Protein AF-A0A1Q5DZ42-F1 (afdb_monomer_lite)

Sequence (163 aa):
MTVRQESGAVVWDGWRNPDLKDLDLPAYRFDAAQYLAELDRAGTGVEDWPARGVGRLVQAQLVRRPELLAAWECEFDAVWTWPSGPDRIDLTFFWRPAVPDRLDDSPYLQFQVELTVPAGDPVELAADLVDRLTSADPCAQGRVCGGSPAYAEQLGHPWPEDM

Structure (mmCIF, N/CA/C/O backbone):
data_AF-A0A1Q5DZ42-F1
#
_entry.id   AF-A0A1Q5DZ42-F1
#
loop_
_atom_site.group_PDB
_atom_site.id
_atom_site.type_symbol
_atom_site.label_atom_id
_atom_site.label_alt_id
_atom_site.label_comp_id
_atom_site.label_asym_id
_atom_site.label_entity_id
_atom_site.label_seq_id
_atom_site.pdbx_PDB_ins_code
_atom_site.Cartn_x
_atom_site.Cartn_y
_atom_site.Cartn_z
_atom_site.occupancy
_atom_site.B_iso_or_equiv
_atom_site.auth_seq_id
_atom_site.auth_comp_id
_atom_site.auth_asym_id
_atom_site.auth_atom_id
_atom_site.pdbx_PDB_model_num
ATOM 1 N N . MET A 1 1 ? 3.215 -1.571 19.185 1.00 88.69 1 MET A N 1
ATOM 2 C CA . MET A 1 1 ? 2.124 -0.990 19.987 1.00 88.69 1 MET A CA 1
ATOM 3 C C . MET A 1 1 ? 1.163 -2.103 20.335 1.00 88.69 1 MET A C 1
ATOM 5 O O . MET A 1 1 ? 0.871 -2.926 19.473 1.00 88.69 1 MET A O 1
ATOM 9 N N . THR A 1 2 ? 0.676 -2.101 21.565 1.00 91.69 2 THR A N 1
ATOM 10 C CA . THR A 1 2 ? -0.397 -2.967 22.040 1.00 91.69 2 THR A CA 1
ATOM 11 C C . THR A 1 2 ? -1.587 -2.095 22.422 1.00 91.69 2 THR A C 1
ATOM 13 O O . THR A 1 2 ? -1.412 -1.022 22.998 1.00 91.69 2 THR A O 1
ATOM 16 N N . VAL A 1 3 ? -2.796 -2.555 22.100 1.00 93.94 3 VAL A N 1
ATOM 17 C CA . VAL A 1 3 ? -4.053 -1.922 22.515 1.00 93.94 3 VAL A CA 1
ATOM 18 C C . VAL A 1 3 ? -4.778 -2.892 23.438 1.00 93.94 3 VAL A C 1
ATOM 20 O O . VAL A 1 3 ? -5.037 -4.032 23.052 1.00 93.94 3 VAL A O 1
ATOM 23 N N . ARG A 1 4 ? -5.083 -2.461 24.664 1.00 95.25 4 ARG A N 1
ATOM 24 C CA . ARG A 1 4 ? -5.787 -3.272 25.670 1.00 95.25 4 ARG A CA 1
ATOM 25 C C . ARG A 1 4 ? -6.876 -2.468 26.366 1.00 95.25 4 ARG A C 1
ATOM 27 O O . ARG A 1 4 ? -6.748 -1.258 26.524 1.00 95.25 4 ARG A O 1
ATOM 34 N N . GLN A 1 5 ? -7.942 -3.137 26.787 1.00 93.44 5 GLN A N 1
ATOM 35 C CA . GLN A 1 5 ? -9.022 -2.519 27.554 1.00 93.44 5 GLN A CA 1
ATOM 36 C C . GLN A 1 5 ? -8.864 -2.852 29.042 1.00 93.44 5 GLN A C 1
ATOM 38 O O . GLN A 1 5 ? -8.695 -4.013 29.408 1.00 93.44 5 GLN A O 1
ATOM 43 N N . GLU A 1 6 ? -8.927 -1.837 29.901 1.00 94.12 6 GLU A N 1
ATOM 44 C CA . GLU A 1 6 ? -8.701 -1.924 31.345 1.00 94.12 6 GLU A CA 1
ATOM 45 C C . GLU A 1 6 ? -9.633 -1.002 32.112 1.00 94.12 6 GLU A C 1
ATOM 47 O O . GLU A 1 6 ? -9.551 0.212 31.957 1.00 94.12 6 GLU A O 1
ATOM 52 N N . SER A 1 7 ? -10.451 -1.556 33.009 1.00 90.06 7 SER A N 1
ATOM 53 C CA . SER A 1 7 ? -11.192 -0.784 34.021 1.00 90.06 7 SER A CA 1
ATOM 54 C C . SER A 1 7 ? -11.917 0.456 33.471 1.00 90.06 7 SER A C 1
ATOM 56 O O . SER A 1 7 ? -11.845 1.531 34.058 1.00 90.06 7 SER A O 1
ATOM 58 N N . GLY A 1 8 ? -12.594 0.318 32.326 1.00 94.12 8 GLY A N 1
ATOM 59 C CA . GLY A 1 8 ? -13.311 1.423 31.676 1.00 94.12 8 GLY A CA 1
ATOM 60 C C . GLY A 1 8 ? -12.447 2.332 30.796 1.00 94.12 8 GLY A C 1
ATOM 61 O O . GLY A 1 8 ? -12.957 3.315 30.276 1.00 94.12 8 GLY A O 1
ATOM 62 N N . ALA A 1 9 ? -11.176 2.000 30.581 1.00 96.44 9 ALA A N 1
ATOM 63 C CA . ALA A 1 9 ? -10.272 2.708 29.685 1.00 96.44 9 ALA A CA 1
ATOM 64 C C . ALA A 1 9 ? -9.735 1.800 28.570 1.00 96.44 9 ALA A C 1
ATOM 66 O O . ALA A 1 9 ? -9.624 0.586 28.734 1.00 96.44 9 ALA A O 1
ATOM 67 N N . VAL A 1 10 ? -9.357 2.396 27.444 1.00 97.12 10 VAL A N 1
ATOM 68 C CA . VAL A 1 10 ? -8.517 1.775 26.415 1.00 97.12 10 VAL A CA 1
ATOM 69 C C . VAL A 1 10 ? -7.110 2.339 26.560 1.00 97.12 10 VAL A C 1
ATOM 71 O O . VAL A 1 10 ? -6.920 3.553 26.605 1.00 97.12 10 VAL A O 1
ATOM 74 N N . VAL A 1 11 ? -6.125 1.456 26.675 1.00 97.19 11 VAL A N 1
ATOM 75 C CA . VAL A 1 11 ? -4.723 1.792 26.916 1.00 97.19 11 VAL A CA 1
ATOM 76 C C . VAL A 1 11 ? -3.905 1.412 25.696 1.00 97.19 11 VAL A C 1
ATOM 78 O O . VAL A 1 11 ? -3.971 0.272 25.232 1.00 97.19 11 VAL A O 1
ATOM 81 N N . TRP A 1 12 ? -3.141 2.371 25.185 1.00 96.50 12 TRP A N 1
ATOM 82 C CA . TRP A 1 12 ? -2.154 2.164 24.134 1.00 96.50 12 TRP A CA 1
ATOM 83 C C . TRP A 1 12 ? -0.766 2.253 24.757 1.00 96.50 12 TRP A C 1
ATOM 85 O O . TRP A 1 12 ? -0.397 3.288 25.313 1.00 96.50 12 TRP A O 1
ATOM 95 N N . ASP A 1 13 ? -0.009 1.165 24.691 1.00 94.81 13 ASP A N 1
ATOM 96 C CA . ASP A 1 13 ? 1.345 1.079 25.234 1.00 94.81 13 ASP A CA 1
ATOM 97 C C . ASP A 1 13 ? 2.227 0.148 24.388 1.00 94.81 13 ASP A C 1
ATOM 99 O O . ASP A 1 13 ? 1.883 -0.209 23.254 1.00 94.81 13 ASP A O 1
ATOM 103 N N . GLY A 1 14 ? 3.411 -0.205 24.902 1.00 90.06 14 GLY A N 1
ATOM 104 C CA . GLY A 1 14 ? 4.302 -1.158 24.238 1.00 90.06 14 GLY A CA 1
ATOM 105 C C . GLY A 1 14 ? 4.666 -0.710 22.822 1.00 90.06 14 GLY A C 1
ATOM 106 O O . GLY A 1 14 ? 4.612 -1.498 21.866 1.00 90.06 14 GLY A O 1
ATOM 107 N N . TRP A 1 15 ? 4.938 0.586 22.664 1.00 90.81 15 TRP A N 1
ATOM 108 C CA . TRP A 1 15 ? 5.364 1.173 21.404 1.00 90.81 15 TRP A CA 1
ATOM 109 C C . TRP A 1 15 ? 6.624 0.462 20.913 1.00 90.81 15 TRP A C 1
ATOM 111 O O . TRP A 1 15 ? 7.515 0.118 21.683 1.00 90.81 15 TRP A O 1
ATOM 121 N N . ARG A 1 16 ? 6.646 0.153 19.620 1.00 85.81 16 ARG A N 1
ATOM 122 C CA . ARG A 1 16 ? 7.796 -0.446 18.948 1.00 85.81 16 ARG A CA 1
ATOM 123 C C . ARG A 1 16 ? 7.909 0.257 17.619 1.00 85.81 16 ARG A C 1
ATOM 125 O O . ARG A 1 16 ? 6.972 0.169 16.828 1.00 85.81 16 ARG A O 1
ATOM 132 N N . ASN A 1 17 ? 9.010 0.962 17.420 1.00 81.50 17 ASN A N 1
ATOM 133 C CA . ASN A 1 17 ? 9.336 1.568 16.146 1.00 81.50 17 ASN A CA 1
ATOM 134 C C . ASN A 1 17 ? 10.640 0.921 15.644 1.00 81.50 17 ASN A C 1
ATOM 136 O O . ASN A 1 17 ? 11.666 1.063 16.308 1.00 81.50 17 ASN A O 1
ATOM 140 N N . PRO A 1 18 ? 10.604 0.153 14.541 1.00 78.75 18 PRO A N 1
ATOM 141 C CA . PRO A 1 18 ? 11.801 -0.487 14.001 1.00 78.75 18 PRO A CA 1
ATOM 142 C C . PRO A 1 18 ? 12.842 0.529 13.504 1.00 78.75 18 PRO A C 1
ATOM 144 O O . PRO A 1 18 ? 14.037 0.243 13.595 1.00 78.75 18 PRO A O 1
ATOM 147 N N . ASP A 1 19 ? 12.400 1.715 13.078 1.00 78.44 19 ASP A N 1
ATOM 148 C CA . ASP A 1 19 ? 13.255 2.791 12.566 1.00 78.44 19 ASP A CA 1
ATOM 149 C C . ASP A 1 19 ? 13.838 3.647 13.700 1.00 78.44 19 ASP A C 1
ATOM 151 O O . ASP A 1 19 ? 14.947 4.167 13.603 1.00 78.44 19 ASP A O 1
ATOM 155 N N . LEU A 1 20 ? 13.112 3.753 14.817 1.00 83.56 20 LEU A N 1
ATOM 156 C CA . LEU A 1 20 ? 13.522 4.481 16.020 1.00 83.56 20 LEU A CA 1
ATOM 157 C C . LEU A 1 20 ? 13.496 3.546 17.229 1.00 83.56 20 LEU A C 1
ATOM 159 O O . LEU A 1 20 ? 12.565 3.568 18.037 1.00 83.56 20 LEU A O 1
ATOM 163 N N . LYS A 1 21 ? 14.541 2.722 17.352 1.00 80.44 21 LYS A N 1
ATOM 164 C CA . LYS A 1 21 ? 14.643 1.679 18.389 1.00 80.44 21 LYS A CA 1
ATOM 165 C C . LYS A 1 21 ? 14.555 2.219 19.821 1.00 80.44 21 LYS A C 1
ATOM 167 O O . LYS A 1 21 ? 14.086 1.499 20.697 1.00 80.44 21 LYS A O 1
ATOM 172 N N . ASP A 1 22 ? 14.941 3.477 20.026 1.00 85.44 22 ASP A N 1
ATOM 173 C CA . ASP A 1 22 ? 14.943 4.151 21.330 1.00 85.44 22 ASP A CA 1
ATOM 174 C C . ASP A 1 22 ? 13.695 5.021 21.571 1.00 85.44 22 ASP A C 1
ATOM 176 O O . ASP A 1 22 ? 13.661 5.825 22.503 1.00 85.44 22 ASP A O 1
ATOM 180 N N . LEU A 1 23 ? 12.661 4.902 20.728 1.00 84.81 23 LEU A N 1
ATOM 181 C CA . LEU A 1 23 ? 11.409 5.631 20.911 1.00 84.81 23 LEU A CA 1
ATOM 182 C C . LEU A 1 23 ? 10.639 5.084 22.123 1.00 84.81 23 LEU A C 1
ATOM 184 O O . LEU A 1 23 ? 9.878 4.121 22.011 1.00 84.81 23 LEU A O 1
ATOM 188 N N . ASP A 1 24 ? 10.808 5.744 23.265 1.00 84.81 24 ASP A N 1
ATOM 189 C CA . ASP A 1 24 ? 10.052 5.480 24.487 1.00 84.81 24 ASP A CA 1
ATOM 190 C C . ASP A 1 24 ? 8.885 6.469 24.615 1.00 84.81 24 ASP A C 1
ATOM 192 O O . ASP A 1 24 ? 9.052 7.635 24.980 1.00 84.81 24 ASP A O 1
ATOM 196 N N . LEU A 1 25 ? 7.687 6.012 24.247 1.00 90.94 25 LEU A N 1
ATOM 197 C CA . LEU A 1 25 ? 6.452 6.783 24.372 1.00 90.94 25 LEU A CA 1
ATOM 198 C C . LEU A 1 25 ? 5.653 6.313 25.593 1.00 90.94 25 LEU A C 1
ATOM 200 O O . LEU A 1 25 ? 5.555 5.105 25.837 1.00 90.94 25 LEU A O 1
ATOM 204 N N . PRO A 1 26 ? 5.015 7.239 26.333 1.00 93.69 26 PRO A N 1
ATOM 205 C CA . PRO A 1 26 ? 4.214 6.872 27.488 1.00 93.69 26 PRO A CA 1
ATOM 206 C C . PRO A 1 26 ? 2.988 6.046 27.080 1.00 93.69 26 PRO A C 1
ATOM 208 O O . PRO A 1 26 ? 2.547 6.035 25.925 1.00 93.69 26 PRO A O 1
ATOM 211 N N . ALA A 1 27 ? 2.392 5.379 28.069 1.00 95.06 27 ALA A N 1
ATOM 212 C CA . ALA A 1 27 ? 1.084 4.771 27.891 1.00 95.06 27 ALA A CA 1
ATOM 213 C C . ALA A 1 27 ? 0.017 5.867 27.753 1.00 95.06 27 ALA A C 1
ATOM 215 O O . ALA A 1 27 ? -0.145 6.703 28.646 1.00 95.06 27 ALA A O 1
ATOM 216 N N . TYR A 1 28 ? -0.745 5.829 26.665 1.00 95.56 28 TYR A N 1
ATOM 217 C CA . TYR A 1 28 ? -1.907 6.691 26.474 1.00 95.56 28 TYR A CA 1
ATOM 218 C C . TYR A 1 28 ? -3.156 5.970 26.967 1.00 95.56 28 TYR A C 1
ATOM 220 O O . TYR A 1 28 ? -3.316 4.773 26.733 1.00 95.56 28 TYR A O 1
ATOM 228 N N . ARG A 1 29 ? -4.037 6.685 27.674 1.00 96.88 29 ARG A N 1
ATOM 229 C CA . ARG A 1 29 ? -5.278 6.131 28.229 1.00 96.88 29 ARG A CA 1
ATOM 230 C C . ARG A 1 29 ? -6.457 6.966 27.754 1.00 96.88 29 ARG A C 1
ATOM 232 O O . ARG A 1 29 ? -6.451 8.184 27.907 1.00 96.88 29 ARG A O 1
ATOM 239 N N . PHE A 1 30 ? -7.459 6.293 27.216 1.00 97.06 30 PHE A N 1
ATOM 240 C CA . PHE A 1 30 ? -8.690 6.884 26.705 1.00 97.06 30 PHE A CA 1
ATOM 241 C C . PHE A 1 30 ? -9.873 6.308 27.475 1.00 97.06 30 PHE A C 1
ATOM 243 O O . PHE A 1 30 ? -9.834 5.137 27.844 1.00 97.06 30 PHE A O 1
ATOM 250 N N . ASP A 1 31 ? -10.925 7.093 27.702 1.00 97.50 31 ASP A N 1
ATOM 251 C CA . ASP A 1 31 ? -12.196 6.542 28.179 1.00 97.50 31 ASP A CA 1
ATOM 252 C C . ASP A 1 31 ? -12.727 5.516 27.165 1.00 97.50 31 ASP A C 1
ATOM 254 O O . ASP A 1 31 ? -12.726 5.770 25.959 1.00 97.50 31 ASP A O 1
ATOM 258 N N . ALA A 1 32 ? -13.145 4.338 27.632 1.00 96.31 32 ALA A N 1
ATOM 259 C CA . ALA A 1 32 ? -13.515 3.247 26.737 1.00 96.31 32 ALA A CA 1
ATOM 260 C C . ALA A 1 32 ? -14.811 3.523 25.968 1.00 96.31 32 ALA A C 1
ATOM 262 O O . ALA A 1 32 ? -14.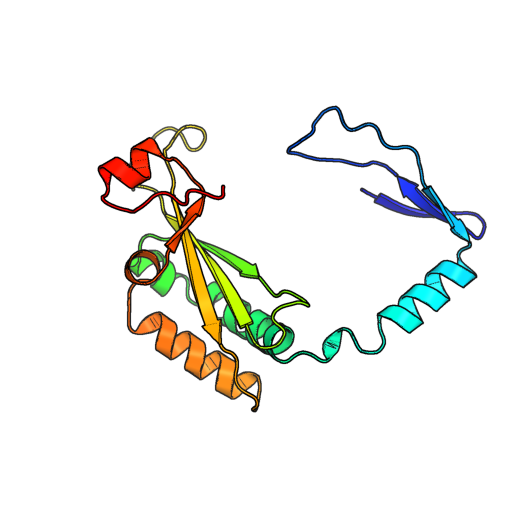908 3.135 24.806 1.00 96.31 32 ALA A O 1
ATOM 263 N N . ALA A 1 33 ? -15.795 4.184 26.584 1.00 95.44 33 ALA A N 1
ATOM 264 C CA . ALA A 1 33 ? -17.054 4.489 25.913 1.00 95.44 33 ALA A CA 1
ATOM 265 C C . ALA A 1 33 ? -16.842 5.555 24.831 1.00 95.44 33 ALA A C 1
ATOM 267 O O . ALA A 1 33 ? -17.317 5.394 23.708 1.00 95.44 33 ALA A O 1
ATOM 268 N N . GLN A 1 34 ? -16.064 6.596 25.137 1.00 96.38 34 GLN A N 1
ATOM 269 C CA . GLN A 1 34 ? -15.684 7.617 24.164 1.00 96.38 34 GLN A CA 1
ATOM 270 C C . GLN A 1 34 ? -14.843 7.030 23.027 1.00 96.38 34 GLN A C 1
ATOM 272 O O . GLN A 1 34 ? -15.078 7.356 21.867 1.00 96.38 34 GLN A O 1
ATOM 277 N N . TYR A 1 35 ? -13.886 6.155 23.342 1.00 94.25 35 TYR A N 1
ATOM 278 C CA . TYR A 1 35 ? -13.048 5.503 22.340 1.00 94.25 35 TYR A CA 1
ATOM 279 C C . TYR A 1 35 ? -13.877 4.644 21.378 1.00 94.25 35 TYR A C 1
ATOM 281 O O . TYR A 1 35 ? -13.689 4.730 20.170 1.00 94.25 35 TYR A O 1
ATOM 289 N N . LEU A 1 36 ? -14.825 3.853 21.889 1.00 91.69 36 LEU A N 1
ATOM 290 C CA . LEU A 1 36 ? -15.711 3.043 21.049 1.00 91.69 36 LEU A CA 1
ATOM 291 C C . LEU A 1 36 ? -16.651 3.907 20.200 1.00 91.69 36 LEU A C 1
ATOM 293 O O . LEU A 1 36 ? -16.782 3.652 19.010 1.00 91.69 36 LEU A O 1
ATOM 297 N N . ALA A 1 37 ? -17.233 4.965 20.770 1.00 93.19 37 ALA A N 1
ATOM 298 C CA . ALA A 1 37 ? 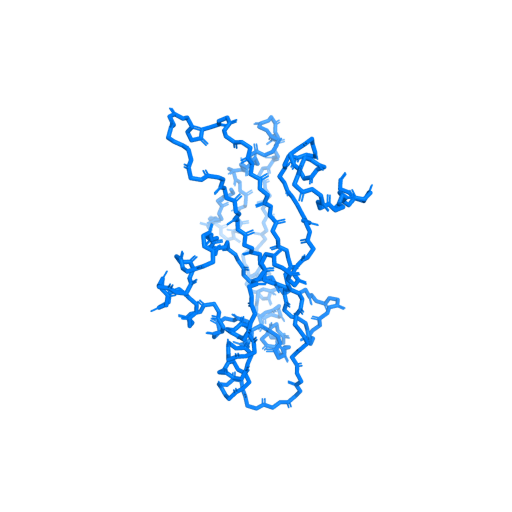-18.048 5.907 20.002 1.00 93.19 37 ALA A CA 1
ATOM 299 C C . ALA A 1 37 ? -17.242 6.583 18.880 1.00 93.19 37 ALA A C 1
ATOM 301 O O . ALA A 1 37 ? -17.757 6.816 17.788 1.00 93.19 37 ALA A O 1
ATOM 302 N N . GLU A 1 38 ? -15.966 6.875 19.135 1.00 91.81 38 GLU A N 1
ATOM 303 C CA . GLU A 1 38 ? -15.055 7.416 18.133 1.00 91.81 38 GLU A CA 1
ATOM 304 C C . GLU A 1 38 ? -14.697 6.381 17.061 1.00 91.81 38 GLU A C 1
ATOM 306 O O . GLU A 1 38 ? -14.642 6.734 15.886 1.00 91.81 38 GLU A O 1
ATOM 311 N N . LEU A 1 39 ? -14.518 5.107 17.427 1.00 88.50 39 LEU A N 1
ATOM 312 C CA . LEU A 1 39 ? -14.352 4.028 16.453 1.00 88.50 39 LEU A CA 1
ATOM 313 C C . LEU A 1 39 ? -15.595 3.847 15.580 1.00 88.50 39 LEU A C 1
ATOM 315 O O . LEU A 1 39 ? -15.439 3.672 14.378 1.00 88.50 39 LEU A O 1
ATOM 319 N N . ASP A 1 40 ? -16.803 3.939 16.133 1.00 87.06 40 ASP A N 1
ATOM 320 C CA . ASP A 1 40 ? -18.044 3.857 15.353 1.00 87.06 40 ASP A CA 1
ATOM 321 C C . ASP A 1 40 ? -18.176 5.057 14.401 1.00 87.06 40 ASP A C 1
ATOM 323 O O . ASP A 1 40 ? -18.471 4.908 13.209 1.00 87.06 40 ASP A O 1
ATOM 327 N N . ARG A 1 41 ? -17.883 6.265 14.902 1.00 84.88 41 ARG A N 1
ATOM 328 C CA . ARG A 1 41 ? -17.857 7.491 14.096 1.00 84.88 41 ARG A CA 1
ATOM 329 C C . ARG A 1 41 ? -16.831 7.396 12.970 1.00 84.88 41 ARG A C 1
ATOM 331 O O . ARG A 1 41 ? -17.135 7.786 11.848 1.00 84.88 41 ARG A O 1
ATOM 338 N N . ALA A 1 42 ? -15.628 6.908 13.268 1.00 80.50 42 ALA A N 1
ATOM 339 C CA . ALA A 1 42 ? -14.545 6.762 12.305 1.00 80.50 42 ALA A CA 1
ATOM 340 C C . ALA A 1 42 ? -14.762 5.578 11.354 1.00 80.50 42 ALA A C 1
ATOM 342 O O . ALA A 1 42 ? -14.345 5.644 10.208 1.00 80.50 42 ALA A O 1
ATOM 343 N N . GLY A 1 43 ? -15.421 4.504 11.789 1.00 68.38 43 GLY A N 1
ATOM 344 C CA . GLY A 1 43 ? -15.774 3.362 10.944 1.00 68.38 43 GLY A CA 1
ATOM 345 C C . GLY A 1 43 ? -16.836 3.709 9.901 1.00 68.38 43 GLY A C 1
ATOM 346 O O . GLY A 1 43 ? -16.896 3.089 8.842 1.00 68.38 43 GLY A O 1
ATOM 347 N N . THR A 1 44 ? -17.628 4.749 10.155 1.00 60.12 44 THR A N 1
ATOM 348 C CA . THR A 1 44 ? -18.610 5.269 9.205 1.00 60.12 44 THR A CA 1
ATOM 349 C C . THR A 1 44 ? -17.907 6.138 8.147 1.00 60.12 44 THR A C 1
ATOM 351 O O . THR A 1 44 ? -17.410 7.217 8.457 1.00 60.12 44 THR A O 1
ATOM 354 N N . GLY A 1 45 ? -17.857 5.678 6.890 1.00 59.34 45 GLY A N 1
ATOM 355 C CA . GLY A 1 45 ? -17.326 6.439 5.740 1.00 59.34 45 GLY A CA 1
ATOM 356 C C . GLY A 1 45 ? -15.845 6.214 5.391 1.00 59.34 45 GLY A C 1
ATOM 357 O O . GLY A 1 45 ? -15.328 6.816 4.454 1.00 59.34 45 GLY A O 1
ATOM 358 N N . VAL A 1 46 ? -15.140 5.330 6.106 1.00 56.66 46 VAL A N 1
ATOM 359 C CA . VAL A 1 46 ? -13.737 4.952 5.810 1.00 56.66 46 VAL A CA 1
ATOM 360 C C . VAL A 1 46 ? -13.634 3.823 4.765 1.00 56.66 46 VAL A C 1
ATOM 362 O O . VAL A 1 46 ? -12.550 3.551 4.231 1.00 56.66 46 VAL A O 1
ATOM 365 N N . GLU A 1 47 ? -14.764 3.194 4.435 1.00 58.62 47 GLU A N 1
ATOM 366 C CA . GLU A 1 47 ? -14.896 2.191 3.368 1.00 58.62 47 GLU A CA 1
ATOM 367 C C . GLU A 1 47 ? -15.196 2.799 1.983 1.00 58.62 47 GLU A C 1
ATOM 369 O O . GLU A 1 47 ? -15.171 2.079 0.989 1.00 58.62 47 GLU A O 1
ATOM 374 N N . ASP A 1 48 ? -15.412 4.116 1.888 1.00 64.12 48 ASP A N 1
ATOM 375 C CA . ASP A 1 48 ? -16.116 4.713 0.742 1.00 64.12 48 ASP A CA 1
ATOM 376 C C . ASP A 1 48 ? -15.253 5.087 -0.472 1.00 64.12 48 ASP A C 1
ATOM 378 O O . ASP A 1 48 ? -15.814 5.455 -1.506 1.00 64.12 48 ASP A O 1
ATOM 382 N N . TRP A 1 49 ? -13.915 5.013 -0.416 1.00 77.75 49 TRP A N 1
ATOM 383 C CA . TRP A 1 49 ? -13.111 5.345 -1.602 1.00 77.75 49 TRP A CA 1
ATOM 384 C C . TRP A 1 49 ? -12.758 4.118 -2.469 1.00 77.75 49 TRP A C 1
ATOM 386 O O . TRP A 1 49 ? -12.201 3.135 -1.956 1.00 77.75 49 TRP A O 1
ATOM 396 N N . PRO A 1 50 ? -13.027 4.174 -3.795 1.00 81.31 50 PRO A N 1
ATOM 397 C CA . PRO A 1 50 ? -12.875 3.045 -4.720 1.00 81.31 50 PRO A CA 1
ATOM 398 C C . PRO A 1 50 ? -11.519 2.338 -4.652 1.00 81.31 50 PRO A C 1
ATOM 400 O O . PRO A 1 50 ? -11.456 1.105 -4.691 1.00 81.31 50 PRO A O 1
ATOM 403 N N . ALA A 1 51 ? -10.431 3.098 -4.481 1.00 89.94 51 ALA A N 1
ATOM 404 C CA . ALA A 1 51 ? -9.076 2.561 -4.472 1.00 89.94 51 ALA A CA 1
ATOM 405 C C . ALA A 1 51 ? -8.833 1.507 -3.382 1.00 89.94 51 ALA A C 1
ATOM 407 O O . ALA A 1 51 ? -8.057 0.580 -3.598 1.00 89.94 51 ALA A O 1
ATOM 408 N N . ARG A 1 52 ? -9.506 1.579 -2.223 1.00 88.56 52 ARG A N 1
ATOM 409 C CA . ARG A 1 52 ? -9.308 0.580 -1.155 1.00 88.56 52 ARG A CA 1
ATOM 410 C C . ARG A 1 52 ? -9.897 -0.775 -1.495 1.00 88.56 52 ARG A C 1
ATOM 412 O O . ARG A 1 52 ? -9.245 -1.793 -1.263 1.00 88.56 52 ARG A O 1
ATOM 419 N N . GLY A 1 53 ? -11.123 -0.788 -2.013 1.00 89.75 53 GLY A N 1
ATOM 420 C CA . GLY A 1 53 ? -11.786 -2.022 -2.426 1.00 89.75 53 GLY A CA 1
ATOM 421 C C . GLY A 1 53 ? -11.027 -2.681 -3.572 1.00 89.75 53 GLY A C 1
ATOM 422 O O . GLY A 1 53 ? -10.630 -3.842 -3.470 1.00 89.75 53 GLY A O 1
ATOM 423 N N . VAL A 1 54 ? -10.736 -1.901 -4.615 1.00 93.94 54 VAL A N 1
ATOM 424 C CA . VAL A 1 54 ? -9.993 -2.368 -5.791 1.00 93.94 54 VAL A CA 1
ATOM 425 C C . VAL A 1 54 ? -8.575 -2.795 -5.418 1.00 93.94 54 VAL A C 1
ATOM 427 O O . VAL A 1 54 ? -8.158 -3.890 -5.783 1.00 93.94 54 VAL A O 1
ATOM 430 N N . GLY A 1 55 ? -7.851 -2.004 -4.623 1.00 94.00 55 GLY A N 1
ATOM 431 C CA . GLY A 1 55 ? -6.485 -2.316 -4.200 1.00 94.00 55 GLY A CA 1
ATOM 432 C C . GLY A 1 55 ? -6.375 -3.641 -3.444 1.00 94.00 55 GLY A C 1
ATOM 433 O O . GLY A 1 55 ? -5.492 -4.443 -3.739 1.00 94.00 55 GLY A O 1
ATOM 434 N N . ARG A 1 56 ? -7.321 -3.938 -2.540 1.00 93.00 56 ARG A N 1
ATOM 435 C CA . ARG A 1 56 ? -7.387 -5.240 -1.847 1.00 93.00 56 ARG A CA 1
ATOM 436 C C . ARG A 1 56 ? -7.608 -6.404 -2.814 1.00 93.00 56 ARG A C 1
ATOM 438 O O . ARG A 1 56 ? -7.015 -7.468 -2.637 1.00 93.00 56 ARG A O 1
ATOM 445 N N . LEU A 1 57 ? -8.456 -6.219 -3.825 1.00 95.19 57 LEU A N 1
ATOM 446 C CA . LEU A 1 57 ? -8.723 -7.242 -4.837 1.00 95.19 57 LEU A CA 1
ATOM 447 C C . LEU A 1 57 ? -7.508 -7.463 -5.746 1.00 95.19 57 LEU A C 1
ATOM 449 O O . LEU A 1 57 ? -7.141 -8.613 -5.978 1.00 95.19 57 LEU A O 1
ATOM 453 N N . VAL A 1 58 ? -6.845 -6.391 -6.191 1.00 94.69 58 VAL A N 1
ATOM 454 C CA . VAL A 1 58 ? -5.590 -6.461 -6.959 1.00 94.69 58 VAL A CA 1
ATOM 455 C C . VAL A 1 58 ? -4.517 -7.201 -6.156 1.00 94.69 58 VAL A C 1
ATOM 457 O O . VAL A 1 58 ? -3.928 -8.154 -6.663 1.00 94.69 58 VAL A O 1
ATOM 460 N N . GLN A 1 59 ? -4.331 -6.849 -4.878 1.00 94.94 59 GLN A N 1
ATOM 461 C CA . GLN A 1 59 ? -3.401 -7.538 -3.979 1.00 94.94 59 GLN A CA 1
ATOM 462 C C . GLN A 1 59 ? -3.675 -9.043 -3.922 1.00 94.94 59 GLN A C 1
ATOM 464 O O . GLN A 1 59 ? -2.773 -9.861 -4.099 1.00 94.94 59 GLN A O 1
ATOM 469 N N . ALA A 1 60 ? -4.936 -9.417 -3.692 1.00 94.50 60 ALA A N 1
ATOM 470 C CA . ALA A 1 60 ? -5.337 -10.813 -3.591 1.00 94.50 60 ALA A CA 1
ATOM 471 C C . ALA A 1 60 ? -5.104 -11.586 -4.898 1.00 94.50 60 ALA A C 1
ATOM 473 O O . ALA A 1 60 ? -4.778 -12.773 -4.850 1.00 94.50 60 ALA A O 1
ATOM 474 N N . GLN A 1 61 ? -5.265 -10.940 -6.054 1.00 93.44 61 GLN A N 1
ATOM 475 C CA . GLN A 1 61 ? -4.982 -11.555 -7.349 1.00 93.44 61 GLN A CA 1
ATOM 476 C C . GLN A 1 61 ? -3.479 -11.750 -7.581 1.00 93.44 61 GLN A C 1
ATOM 478 O O . GLN A 1 61 ? -3.085 -12.846 -7.974 1.00 93.44 61 GLN A O 1
ATOM 483 N N . LEU A 1 62 ? -2.643 -10.748 -7.289 1.00 90.62 62 LEU A N 1
ATOM 484 C CA . LEU A 1 62 ? -1.186 -10.841 -7.456 1.00 90.62 62 LEU A CA 1
ATOM 485 C C . LEU A 1 62 ? -0.569 -11.913 -6.549 1.00 90.62 62 LEU A C 1
ATOM 487 O O . LEU A 1 62 ? 0.207 -12.742 -7.013 1.00 90.62 62 LEU A O 1
ATOM 491 N N . VAL A 1 63 ? -0.988 -11.976 -5.280 1.00 90.12 63 VAL A N 1
ATOM 492 C CA . VAL A 1 63 ? -0.522 -13.003 -4.325 1.00 90.12 63 VAL A CA 1
ATOM 493 C C . VAL A 1 63 ? -0.866 -14.426 -4.789 1.00 90.12 63 VAL A C 1
ATOM 495 O O . VAL A 1 63 ? -0.155 -15.376 -4.472 1.00 90.12 63 VAL A O 1
ATOM 498 N N . ARG A 1 64 ? -1.949 -14.596 -5.557 1.00 91.56 64 ARG A N 1
ATOM 499 C CA . ARG A 1 64 ? -2.361 -15.894 -6.117 1.00 91.56 64 ARG A CA 1
ATOM 500 C C . ARG A 1 64 ? -1.648 -16.261 -7.418 1.00 91.56 64 ARG A C 1
ATOM 502 O O . ARG A 1 64 ? -1.883 -17.363 -7.907 1.00 91.56 64 ARG A O 1
ATOM 509 N N . ARG A 1 65 ? -0.819 -15.369 -7.965 1.00 88.06 65 ARG A N 1
ATOM 510 C CA . ARG A 1 65 ? -0.099 -15.545 -9.233 1.00 88.06 65 ARG A CA 1
ATOM 511 C C . ARG A 1 65 ? 1.420 -15.396 -9.047 1.00 88.06 65 ARG A C 1
ATOM 513 O O . ARG A 1 65 ? 2.029 -14.500 -9.638 1.00 88.06 65 ARG A O 1
ATOM 520 N N . PRO A 1 66 ? 2.059 -16.233 -8.205 1.00 86.38 66 PRO A N 1
ATOM 521 C CA . PRO A 1 66 ? 3.500 -16.153 -7.960 1.00 86.38 66 PRO A CA 1
ATOM 522 C C . PRO A 1 66 ? 4.344 -16.349 -9.230 1.00 86.38 66 PRO A C 1
ATOM 524 O O . PRO A 1 66 ? 5.475 -15.880 -9.289 1.00 86.38 66 PRO A O 1
ATOM 527 N N . GLU A 1 67 ? 3.803 -16.998 -10.262 1.00 87.81 67 GLU A N 1
ATOM 528 C CA . GLU A 1 67 ? 4.445 -17.161 -11.566 1.00 87.81 67 GLU A CA 1
ATOM 529 C C . GLU A 1 67 ? 4.690 -15.835 -12.298 1.00 87.81 67 GLU A C 1
ATOM 531 O O . GLU A 1 67 ? 5.687 -15.720 -13.006 1.00 87.81 67 GLU A O 1
ATOM 536 N N . LEU A 1 68 ? 3.827 -14.829 -12.108 1.00 84.69 68 LEU A N 1
ATOM 537 C CA . LEU A 1 68 ? 4.020 -13.498 -12.692 1.00 84.69 68 LEU A CA 1
ATOM 538 C C . LEU A 1 68 ? 5.182 -12.773 -12.015 1.00 84.69 68 LEU A C 1
ATOM 540 O O . LEU A 1 68 ? 6.052 -12.233 -12.687 1.00 84.69 68 LEU A O 1
ATOM 544 N N . LEU A 1 69 ? 5.218 -12.828 -10.683 1.00 84.19 69 LEU A N 1
ATOM 545 C CA . LEU A 1 69 ? 6.283 -12.238 -9.872 1.00 84.19 69 LEU A CA 1
ATOM 546 C C . LEU A 1 69 ? 7.640 -12.870 -10.208 1.00 84.19 69 LEU A C 1
ATOM 548 O O . LEU A 1 69 ? 8.619 -12.167 -10.441 1.00 84.19 69 LEU A O 1
ATOM 552 N N . ALA A 1 70 ? 7.669 -14.198 -10.347 1.00 84.81 70 ALA A N 1
ATOM 553 C CA . ALA A 1 70 ? 8.858 -14.923 -10.777 1.00 84.81 70 ALA A CA 1
ATOM 554 C C . ALA A 1 70 ? 9.302 -14.548 -12.202 1.00 84.81 70 ALA A C 1
ATOM 556 O O . ALA A 1 70 ? 10.499 -14.429 -12.442 1.00 84.81 70 ALA A O 1
ATOM 557 N N . ALA A 1 71 ? 8.367 -14.345 -13.139 1.00 85.44 71 ALA A N 1
ATOM 558 C CA . ALA A 1 71 ? 8.687 -13.945 -14.512 1.00 85.44 71 ALA A CA 1
ATOM 559 C C . ALA A 1 71 ? 9.296 -12.536 -14.605 1.00 85.44 71 ALA A C 1
ATOM 561 O O . ALA A 1 71 ? 10.064 -12.271 -15.527 1.00 85.44 71 ALA A O 1
ATOM 562 N N . TRP A 1 72 ? 8.965 -11.655 -13.661 1.00 85.44 72 TRP A N 1
ATOM 563 C CA . TRP A 1 72 ? 9.565 -10.324 -13.538 1.00 85.44 72 TRP A CA 1
ATOM 564 C C . TRP A 1 72 ? 10.840 -10.306 -12.694 1.00 85.44 72 TRP A C 1
ATOM 566 O O . TRP A 1 72 ? 11.489 -9.274 -12.602 1.00 85.44 72 TRP A O 1
ATOM 576 N N . GLU A 1 73 ? 11.192 -11.421 -12.048 1.00 85.06 73 GLU A N 1
ATOM 577 C CA . GLU A 1 73 ? 12.261 -11.478 -11.041 1.00 85.06 73 GLU A CA 1
ATOM 578 C C . GLU A 1 73 ? 12.067 -10.452 -9.897 1.00 85.06 73 GLU A C 1
ATOM 580 O O . GLU A 1 73 ? 13.025 -10.057 -9.235 1.00 85.06 73 GLU A O 1
ATOM 585 N N . CYS A 1 74 ? 10.823 -10.022 -9.645 1.00 85.31 74 CYS A N 1
ATOM 586 C CA . CYS A 1 74 ? 10.463 -9.049 -8.611 1.00 85.31 74 CYS A CA 1
ATOM 587 C C . CYS A 1 74 ? 9.547 -9.739 -7.557 1.00 85.31 74 CYS A C 1
ATOM 589 O O . CYS A 1 74 ? 8.719 -10.590 -7.879 1.00 85.31 74 CYS A O 1
ATOM 591 N N . GLU A 1 75 ? 9.663 -9.384 -6.278 1.00 87.19 75 GLU A N 1
ATOM 592 C CA . GLU A 1 75 ? 8.750 -9.781 -5.198 1.00 87.19 75 GLU A CA 1
ATOM 593 C C . GLU A 1 75 ? 7.676 -8.704 -5.000 1.00 87.19 75 GLU A C 1
ATOM 595 O O . GLU A 1 75 ? 7.947 -7.508 -5.090 1.00 87.19 75 GLU A O 1
ATOM 600 N N . PHE A 1 76 ? 6.441 -9.105 -4.704 1.00 89.31 76 PHE A N 1
ATOM 601 C CA . PHE A 1 76 ? 5.376 -8.157 -4.383 1.00 89.31 76 PHE A CA 1
ATOM 602 C C . PHE A 1 76 ? 5.443 -7.741 -2.906 1.00 89.31 76 PHE A C 1
ATOM 604 O O . PHE A 1 76 ? 5.445 -8.607 -2.033 1.00 89.31 76 PHE A O 1
ATOM 611 N N . ASP A 1 77 ? 5.457 -6.434 -2.637 1.00 89.31 77 ASP A N 1
ATOM 612 C CA . ASP A 1 77 ? 5.478 -5.875 -1.280 1.00 89.31 77 ASP A CA 1
ATOM 613 C C . ASP A 1 77 ? 4.058 -5.549 -0.798 1.00 89.31 77 ASP A C 1
ATOM 615 O O . ASP A 1 77 ? 3.490 -6.223 0.066 1.00 89.31 77 ASP A O 1
ATOM 619 N N . ALA A 1 78 ? 3.450 -4.519 -1.392 1.00 91.06 78 ALA A N 1
ATOM 620 C CA . ALA A 1 78 ? 2.218 -3.944 -0.877 1.00 91.06 78 ALA A CA 1
ATOM 621 C C . ALA A 1 78 ? 1.407 -3.190 -1.937 1.00 91.06 78 ALA A C 1
ATOM 623 O O . ALA A 1 78 ? 1.928 -2.733 -2.957 1.00 91.06 78 ALA A O 1
ATOM 624 N N . VAL A 1 79 ? 0.109 -3.034 -1.648 1.00 94.75 79 VAL A N 1
ATOM 625 C CA . VAL A 1 79 ? -0.759 -2.042 -2.29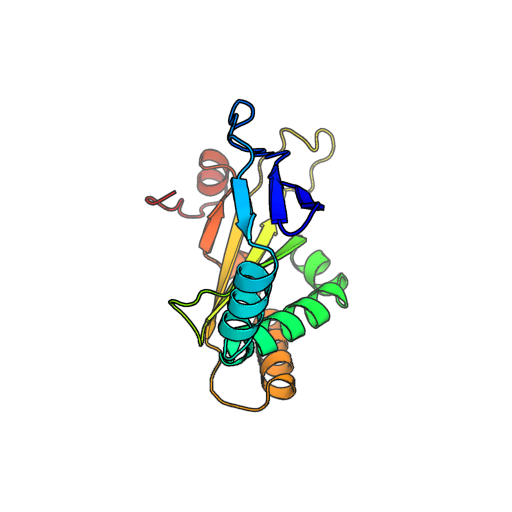4 1.00 94.75 79 VAL A CA 1
ATOM 626 C C . VAL A 1 79 ? -1.031 -0.926 -1.298 1.00 94.75 79 VAL A C 1
ATOM 628 O O . VAL A 1 79 ? -1.624 -1.154 -0.241 1.00 94.75 79 VAL A O 1
ATOM 631 N N . TRP A 1 80 ? -0.642 0.289 -1.654 1.00 93.12 80 TRP A N 1
ATOM 632 C CA . TRP A 1 80 ? -0.880 1.488 -0.870 1.00 93.12 80 TRP A CA 1
ATOM 633 C C . TRP A 1 80 ? -2.089 2.251 -1.396 1.00 93.12 80 TRP A C 1
ATOM 635 O O . TRP A 1 80 ? -2.351 2.313 -2.597 1.00 93.12 80 TRP A O 1
ATOM 645 N N . THR A 1 81 ? -2.831 2.843 -0.464 1.00 91.44 81 THR A N 1
ATOM 646 C CA . THR A 1 81 ? -3.937 3.761 -0.750 1.00 91.44 81 THR A CA 1
ATOM 647 C C . THR A 1 81 ? -3.856 4.933 0.203 1.00 91.44 81 THR A C 1
ATOM 649 O O . THR A 1 81 ? -3.528 4.758 1.380 1.00 91.44 81 THR A O 1
ATOM 652 N N . TRP A 1 82 ? -4.187 6.121 -0.289 1.00 87.25 82 TRP A N 1
ATOM 653 C CA . TRP A 1 82 ? -4.033 7.356 0.468 1.00 87.25 82 TRP A CA 1
ATOM 654 C C . TRP A 1 82 ? -5.345 8.137 0.485 1.00 87.25 82 TRP A C 1
ATOM 656 O O . TRP A 1 82 ? -5.985 8.256 -0.558 1.00 87.25 82 TRP A O 1
ATOM 666 N N . PRO A 1 83 ? -5.732 8.744 1.620 1.00 82.94 83 PRO A N 1
ATOM 667 C CA . PRO A 1 83 ? -6.882 9.649 1.664 1.00 82.94 83 PRO A CA 1
ATOM 668 C C . PRO A 1 83 ? -6.776 10.827 0.683 1.00 82.94 83 PRO A C 1
ATOM 670 O O . PRO A 1 83 ? -7.788 11.327 0.205 1.00 82.94 83 PRO A O 1
ATOM 673 N N . SER A 1 84 ? -5.552 11.271 0.380 1.00 86.94 84 SER A N 1
ATOM 674 C CA . SER A 1 84 ? -5.261 12.341 -0.582 1.00 86.94 84 SER A CA 1
ATOM 675 C C . SER A 1 84 ? -5.371 11.910 -2.050 1.00 86.94 84 SER A C 1
ATOM 677 O O . SER A 1 84 ? -5.368 12.775 -2.921 1.00 86.94 84 SER A O 1
ATOM 679 N N . GLY A 1 85 ? -5.474 10.606 -2.325 1.00 89.44 85 GLY A N 1
ATOM 680 C CA . GLY A 1 85 ? -5.635 10.021 -3.659 1.00 89.44 85 GLY A CA 1
ATOM 681 C C . GLY A 1 85 ? -6.673 8.894 -3.632 1.00 89.44 85 GLY A C 1
ATOM 682 O O . GLY A 1 85 ? -6.296 7.727 -3.741 1.00 89.44 85 GLY A O 1
ATOM 683 N N . PRO A 1 86 ? -7.969 9.208 -3.435 1.00 88.44 86 PRO A N 1
ATOM 684 C CA . PRO A 1 86 ? -9.028 8.210 -3.224 1.00 88.44 86 PRO A CA 1
ATOM 685 C C . PRO A 1 86 ? -9.315 7.327 -4.453 1.00 88.44 86 PRO A C 1
ATOM 687 O O . PRO A 1 86 ? -9.948 6.275 -4.337 1.00 88.44 86 PRO A O 1
ATOM 690 N N . ASP A 1 87 ? -8.849 7.747 -5.623 1.00 92.00 87 ASP A N 1
ATOM 691 C CA . ASP A 1 87 ? -8.937 7.085 -6.922 1.00 92.00 87 ASP A CA 1
ATOM 692 C C . ASP A 1 87 ? -7.569 6.564 -7.397 1.00 92.00 87 ASP A C 1
ATOM 694 O O . ASP A 1 87 ? -7.381 6.308 -8.583 1.00 92.00 87 ASP A O 1
ATOM 698 N N . ARG A 1 88 ? -6.597 6.394 -6.491 1.00 93.50 88 ARG A N 1
ATOM 699 C CA . ARG A 1 88 ? -5.259 5.895 -6.823 1.00 93.50 88 ARG A CA 1
ATOM 700 C C . ARG A 1 88 ? -4.842 4.735 -5.928 1.00 93.50 88 ARG A C 1
ATOM 702 O O . ARG A 1 88 ? -5.011 4.780 -4.708 1.00 93.50 88 ARG A O 1
ATOM 709 N N . ILE A 1 89 ? -4.250 3.719 -6.548 1.00 94.62 89 ILE A N 1
ATOM 710 C CA . ILE A 1 89 ? -3.492 2.676 -5.857 1.00 94.62 89 ILE A CA 1
ATOM 711 C C . ILE A 1 89 ? -2.027 2.766 -6.270 1.00 94.62 89 ILE A C 1
ATOM 713 O O . ILE A 1 89 ? -1.728 2.962 -7.450 1.00 94.62 89 ILE A O 1
ATOM 717 N N . ASP A 1 90 ? -1.128 2.578 -5.309 1.00 94.62 90 ASP A N 1
ATOM 718 C CA . ASP A 1 90 ? 0.297 2.467 -5.592 1.00 94.62 90 ASP A CA 1
ATOM 719 C C . ASP A 1 90 ? 0.762 1.049 -5.257 1.00 94.62 90 ASP A C 1
ATOM 721 O O . ASP A 1 90 ? 0.538 0.555 -4.153 1.00 94.62 90 ASP A O 1
ATOM 725 N N . LEU A 1 91 ? 1.390 0.380 -6.215 1.00 94.12 91 LEU A N 1
ATOM 726 C CA . LEU A 1 91 ? 1.898 -0.980 -6.075 1.00 94.12 91 LEU A CA 1
ATOM 727 C C . LEU A 1 91 ? 3.400 -0.927 -5.869 1.00 94.12 91 LEU A C 1
ATOM 729 O O . LEU A 1 91 ? 4.101 -0.377 -6.717 1.00 94.12 91 LEU A O 1
ATOM 733 N N . THR A 1 92 ? 3.883 -1.518 -4.783 1.00 93.50 92 THR A N 1
ATOM 734 C CA . THR A 1 92 ? 5.315 -1.607 -4.499 1.00 93.50 92 THR A CA 1
ATOM 735 C C . THR A 1 92 ? 5.812 -3.023 -4.759 1.00 93.50 92 THR A C 1
ATOM 737 O O . THR A 1 92 ? 5.213 -4.002 -4.307 1.00 93.50 92 THR A O 1
ATOM 740 N N . PHE A 1 93 ? 6.923 -3.124 -5.481 1.00 91.69 93 PHE A N 1
ATOM 741 C CA . PHE A 1 93 ? 7.627 -4.368 -5.766 1.00 91.69 93 PHE A CA 1
ATOM 742 C C . PHE A 1 93 ? 9.075 -4.251 -5.303 1.00 91.69 93 PHE A C 1
ATOM 744 O O . PHE A 1 93 ? 9.705 -3.212 -5.495 1.00 91.69 93 PHE A O 1
ATOM 751 N N . PHE A 1 94 ? 9.616 -5.316 -4.726 1.00 88.75 94 PHE A N 1
ATOM 752 C CA . PHE A 1 94 ? 11.042 -5.449 -4.467 1.00 8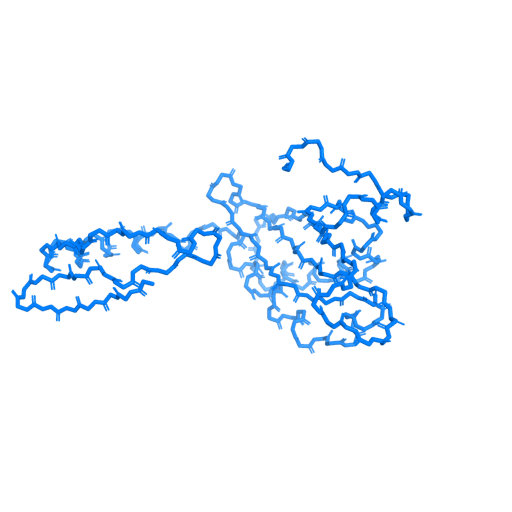8.75 94 PHE A CA 1
ATOM 753 C C . PHE A 1 94 ? 11.713 -6.147 -5.635 1.00 88.75 94 PHE A C 1
ATOM 755 O O . PHE A 1 94 ? 11.243 -7.175 -6.103 1.00 88.75 94 PHE A O 1
ATOM 762 N N . TRP A 1 95 ? 12.863 -5.646 -6.047 1.00 86.62 95 TRP A N 1
ATOM 763 C CA . TRP A 1 95 ? 13.738 -6.355 -6.959 1.00 86.62 95 TRP A CA 1
ATOM 764 C C . TRP A 1 95 ? 15.102 -6.548 -6.312 1.00 86.62 95 TRP A C 1
ATOM 766 O O . TRP A 1 95 ? 15.649 -5.639 -5.672 1.00 86.62 95 TRP A O 1
ATOM 776 N N . ARG A 1 96 ? 15.647 -7.752 -6.473 1.00 77.69 96 ARG A N 1
ATOM 777 C CA . ARG A 1 96 ? 16.980 -8.119 -6.003 1.00 77.69 96 ARG A CA 1
ATOM 778 C C . ARG A 1 96 ? 17.693 -8.894 -7.105 1.00 77.69 96 ARG A C 1
ATOM 780 O O . ARG A 1 96 ? 17.069 -9.741 -7.739 1.00 77.69 96 ARG A O 1
ATOM 787 N N . PRO A 1 97 ? 19.002 -8.679 -7.294 1.00 68.62 97 PRO A N 1
ATOM 788 C CA . PRO A 1 97 ? 19.777 -9.538 -8.169 1.00 68.62 97 PRO A CA 1
ATOM 789 C C . PRO A 1 97 ? 19.752 -10.974 -7.638 1.00 68.62 97 PRO A C 1
ATOM 791 O O . PRO A 1 97 ? 19.918 -11.208 -6.438 1.00 68.62 97 PRO A O 1
ATOM 794 N N . ALA A 1 98 ? 19.608 -11.942 -8.542 1.00 62.91 98 ALA A N 1
ATOM 795 C CA . ALA A 1 98 ? 19.723 -13.365 -8.246 1.00 62.91 98 ALA A CA 1
ATOM 796 C C . ALA A 1 98 ? 21.186 -13.751 -7.936 1.00 62.91 98 ALA A C 1
ATOM 798 O O . ALA A 1 98 ? 21.833 -14.459 -8.705 1.00 62.91 98 ALA A O 1
ATOM 799 N N . VAL A 1 99 ? 21.755 -13.257 -6.833 1.00 60.81 99 VAL A N 1
ATOM 800 C CA . VAL A 1 99 ? 23.086 -13.663 -6.359 1.00 60.81 99 VAL A CA 1
ATOM 801 C C . VAL A 1 99 ? 22.977 -14.198 -4.927 1.00 60.81 99 VAL A C 1
ATOM 803 O O . VAL A 1 99 ? 22.464 -13.500 -4.051 1.00 60.81 99 VAL A O 1
ATOM 806 N N . PRO A 1 100 ? 23.446 -15.433 -4.661 1.00 52.81 100 PRO A N 1
ATOM 807 C CA . PRO A 1 100 ? 23.375 -16.045 -3.343 1.00 52.81 100 PRO A CA 1
ATOM 808 C C . PRO A 1 100 ? 24.577 -15.608 -2.495 1.00 52.81 100 PRO A C 1
ATOM 810 O O . PRO A 1 100 ? 25.708 -15.735 -2.951 1.00 52.81 100 PRO A O 1
ATOM 813 N N . ASP A 1 101 ? 24.335 -15.071 -1.291 1.00 51.19 101 ASP A N 1
ATOM 814 C CA . ASP A 1 101 ? 25.014 -15.524 -0.051 1.00 51.19 101 ASP A CA 1
ATOM 815 C C . ASP A 1 101 ? 24.803 -14.621 1.178 1.00 51.19 101 ASP A C 1
ATOM 817 O O . ASP A 1 101 ? 25.137 -15.027 2.291 1.00 51.19 101 ASP A O 1
ATOM 821 N N . ARG A 1 102 ? 24.195 -13.434 1.053 1.00 49.59 102 ARG A N 1
ATOM 822 C CA . ARG A 1 102 ? 23.787 -12.635 2.227 1.00 49.59 102 ARG A CA 1
ATOM 823 C C . ARG A 1 102 ? 22.488 -11.876 1.974 1.00 49.59 102 ARG A C 1
ATOM 825 O O . ARG A 1 102 ? 22.490 -10.850 1.302 1.00 49.59 102 ARG A O 1
ATOM 832 N N . LEU A 1 103 ? 21.394 -12.366 2.558 1.00 53.66 103 LEU A N 1
ATOM 833 C CA . LEU A 1 103 ? 20.083 -11.700 2.560 1.00 53.66 103 LEU A CA 1
ATOM 834 C C . LEU A 1 103 ? 20.140 -10.268 3.128 1.00 53.66 103 LEU A C 1
ATOM 836 O O . LEU A 1 103 ? 19.397 -9.411 2.658 1.00 53.66 103 LEU A O 1
ATOM 840 N N . ASP A 1 104 ? 21.049 -10.000 4.071 1.00 56.66 104 ASP A N 1
ATOM 841 C CA . ASP A 1 104 ? 21.022 -8.758 4.857 1.00 56.66 104 ASP A CA 1
ATOM 842 C C . ASP A 1 104 ? 21.807 -7.583 4.236 1.00 56.66 104 ASP A C 1
ATOM 844 O O . ASP A 1 104 ? 21.491 -6.436 4.535 1.00 56.66 104 ASP A O 1
ATOM 848 N N . ASP A 1 105 ? 22.763 -7.839 3.329 1.00 62.97 105 ASP A N 1
ATOM 849 C CA . ASP A 1 105 ? 23.618 -6.798 2.710 1.00 62.97 105 ASP A CA 1
ATOM 850 C C . ASP A 1 105 ? 23.473 -6.710 1.177 1.00 62.97 105 ASP A C 1
ATOM 852 O O . ASP A 1 105 ? 24.172 -5.936 0.520 1.00 62.97 105 ASP A O 1
ATOM 856 N N . SER A 1 106 ? 22.601 -7.524 0.573 1.00 69.56 106 SER A N 1
ATOM 857 C CA . SER A 1 106 ? 22.430 -7.510 -0.882 1.00 69.56 106 SER A CA 1
ATOM 858 C C . SER A 1 106 ? 21.700 -6.239 -1.319 1.00 69.56 106 SER A C 1
ATOM 860 O O . SER A 1 106 ? 20.621 -5.948 -0.784 1.00 69.56 106 SER A O 1
ATOM 862 N N . PRO A 1 107 ? 22.245 -5.490 -2.297 1.00 81.00 107 PRO A N 1
ATOM 863 C CA . PRO A 1 107 ? 21.602 -4.279 -2.767 1.00 81.00 107 PRO A CA 1
ATOM 864 C C . PRO A 1 107 ? 20.254 -4.645 -3.392 1.00 81.00 107 PRO A C 1
ATOM 866 O O . PRO A 1 107 ? 20.120 -5.647 -4.095 1.00 81.00 107 PRO A O 1
ATOM 869 N N . TYR A 1 108 ? 19.241 -3.845 -3.093 1.00 86.06 108 TYR A N 1
ATOM 870 C CA . TYR A 1 108 ? 17.885 -4.037 -3.591 1.00 86.06 108 TYR A CA 1
ATOM 871 C C . TYR A 1 108 ? 17.356 -2.725 -4.145 1.00 86.06 108 TYR A C 1
ATOM 873 O O . TYR A 1 108 ? 17.864 -1.651 -3.805 1.00 86.06 108 TYR A O 1
ATOM 881 N N . LEU A 1 109 ? 16.326 -2.824 -4.977 1.00 89.69 109 LEU A N 1
ATOM 882 C CA . LEU A 1 109 ? 15.522 -1.694 -5.418 1.00 89.69 109 LEU A CA 1
ATOM 883 C C . LEU A 1 109 ? 14.060 -1.950 -5.070 1.00 89.69 109 LEU A C 1
ATOM 885 O O . LEU A 1 109 ? 13.602 -3.092 -5.081 1.00 89.69 109 LEU A O 1
ATOM 889 N N . GLN A 1 110 ? 13.336 -0.884 -4.752 1.00 91.56 110 GLN A N 1
ATOM 890 C CA . GLN A 1 110 ? 11.881 -0.896 -4.721 1.00 91.56 110 GLN A CA 1
ATOM 891 C C . GLN A 1 110 ? 11.357 -0.115 -5.915 1.00 91.56 110 GLN A C 1
ATOM 893 O O . GLN A 1 110 ? 11.810 1.002 -6.167 1.00 91.56 110 GLN A O 1
ATOM 898 N N . PHE A 1 111 ? 10.390 -0.695 -6.613 1.00 92.25 111 PHE A N 1
ATOM 899 C CA . PHE A 1 111 ? 9.688 -0.063 -7.718 1.00 92.25 111 PHE A CA 1
ATOM 900 C C . PHE A 1 111 ? 8.247 0.222 -7.326 1.00 92.25 111 PHE A C 1
ATOM 902 O O . PHE A 1 111 ? 7.567 -0.644 -6.777 1.00 92.25 111 PHE A O 1
ATOM 909 N N . GLN A 1 112 ? 7.777 1.424 -7.646 1.00 93.38 112 GLN A N 1
ATOM 910 C CA . GLN A 1 112 ? 6.403 1.850 -7.438 1.00 93.38 112 GLN A CA 1
ATOM 911 C C . GLN A 1 112 ? 5.703 2.042 -8.780 1.00 93.38 112 GLN A C 1
ATOM 913 O O . GLN A 1 112 ? 6.141 2.846 -9.608 1.00 93.38 112 GLN A O 1
ATOM 918 N N . VAL A 1 113 ? 4.593 1.333 -8.972 1.00 93.31 113 VAL A N 1
ATOM 919 C CA . VAL A 1 113 ? 3.680 1.512 -10.105 1.00 93.31 113 VAL A CA 1
ATOM 920 C C . VAL A 1 113 ? 2.409 2.177 -9.594 1.00 93.31 113 VAL A C 1
ATOM 922 O O . VAL A 1 113 ? 1.720 1.633 -8.733 1.00 93.31 113 VAL A O 1
ATOM 925 N N . GLU A 1 114 ? 2.090 3.355 -10.120 1.00 93.19 114 GLU A N 1
ATOM 926 C CA . GLU A 1 114 ? 0.844 4.051 -9.795 1.00 93.19 114 GLU A CA 1
ATOM 927 C C . GLU A 1 114 ? -0.247 3.688 -10.798 1.00 93.19 114 GLU A C 1
ATOM 929 O O . GLU A 1 114 ? -0.038 3.767 -12.010 1.00 93.19 114 GLU A O 1
ATOM 934 N N . LEU A 1 115 ? -1.431 3.338 -10.298 1.00 92.06 115 LEU A N 1
ATOM 935 C CA . LEU A 1 115 ? -2.601 3.069 -11.125 1.00 92.06 115 LEU A CA 1
ATOM 936 C C . LEU A 1 115 ? -3.790 3.913 -10.669 1.00 92.06 115 LEU A C 1
ATOM 938 O O . LEU A 1 115 ? -4.163 3.927 -9.495 1.00 92.06 115 LEU A O 1
ATOM 942 N N . THR A 1 116 ? -4.430 4.573 -11.631 1.00 93.38 116 THR A N 1
ATOM 943 C CA . THR A 1 116 ? -5.714 5.246 -11.425 1.00 93.38 116 THR A CA 1
ATOM 944 C C . THR A 1 116 ? -6.849 4.225 -11.427 1.00 93.38 116 THR A C 1
ATOM 946 O O . THR A 1 116 ? -6.957 3.396 -12.334 1.00 93.38 116 THR A O 1
ATOM 949 N N . VAL A 1 117 ? -7.720 4.322 -10.429 1.00 92.75 117 VAL A N 1
ATOM 950 C CA . VAL A 1 117 ? -8.923 3.519 -10.240 1.00 92.75 117 VAL A CA 1
ATOM 951 C C . VAL A 1 117 ? -10.135 4.360 -10.645 1.00 92.75 117 VAL A C 1
ATOM 953 O O . VAL A 1 117 ? -10.558 5.228 -9.880 1.00 92.75 117 VAL A O 1
ATOM 956 N N . PRO A 1 118 ? -10.708 4.143 -11.842 1.00 89.38 118 PRO A N 1
ATOM 957 C CA . PRO A 1 118 ? -11.917 4.849 -12.243 1.00 89.38 118 PRO A CA 1
ATOM 958 C C . PRO A 1 118 ? -13.122 4.390 -11.406 1.00 89.38 118 PRO A C 1
ATOM 960 O O . PRO A 1 118 ? -13.077 3.381 -10.705 1.00 89.38 118 PRO A O 1
ATOM 963 N N . ALA A 1 119 ? -14.231 5.123 -11.498 1.00 86.62 119 ALA A N 1
ATOM 964 C CA . ALA A 1 119 ? -15.497 4.665 -10.934 1.00 86.62 119 ALA A CA 1
ATOM 965 C C . ALA A 1 119 ? -16.014 3.440 -11.710 1.00 86.62 119 ALA A C 1
ATOM 967 O O . ALA A 1 119 ? -15.994 3.435 -12.941 1.00 86.62 119 ALA A O 1
ATOM 968 N N . GLY A 1 120 ? -16.505 2.423 -11.002 1.00 88.88 120 GLY A N 1
ATOM 969 C CA . GLY A 1 120 ? -17.012 1.196 -11.616 1.00 88.88 120 GLY A CA 1
ATOM 970 C C . GLY A 1 120 ? -17.135 0.047 -10.622 1.00 88.88 120 GLY A C 1
ATOM 971 O O . GLY A 1 120 ? -16.976 0.245 -9.415 1.00 88.88 120 GLY A O 1
ATOM 972 N N . ASP A 1 121 ? -17.428 -1.146 -11.140 1.00 91.00 121 ASP A N 1
ATOM 973 C CA . ASP A 1 121 ? -17.468 -2.363 -10.332 1.00 91.00 121 ASP A CA 1
ATOM 974 C C . ASP A 1 121 ? -16.053 -2.735 -9.845 1.00 91.00 121 ASP A C 1
ATOM 976 O O . ASP A 1 121 ? -15.144 -2.897 -10.664 1.00 91.00 121 ASP A O 1
ATOM 980 N N . PRO A 1 122 ? -15.824 -2.887 -8.528 1.00 91.50 122 PRO A N 1
ATOM 981 C CA . PRO A 1 122 ? -14.484 -3.142 -8.011 1.00 91.50 122 PRO A CA 1
ATOM 982 C C . PRO A 1 122 ? -13.841 -4.446 -8.498 1.00 91.50 122 PRO A C 1
ATOM 984 O O . PRO A 1 122 ? -12.614 -4.527 -8.551 1.00 91.50 122 PRO A O 1
ATOM 987 N N . VAL A 1 123 ? -14.637 -5.471 -8.818 1.00 93.06 123 VAL A N 1
ATOM 988 C CA . VAL A 1 123 ? -14.134 -6.781 -9.252 1.00 93.06 123 VAL A CA 1
ATOM 989 C C . VAL A 1 123 ? -13.676 -6.714 -10.703 1.00 93.06 123 VAL A C 1
ATOM 991 O O . VAL A 1 123 ? -12.563 -7.155 -10.995 1.00 93.06 123 VAL A O 1
ATOM 994 N N . GLU A 1 124 ? -14.488 -6.122 -11.581 1.00 94.31 124 GLU A N 1
ATOM 995 C CA . GLU A 1 124 ? -14.122 -5.889 -12.984 1.00 94.31 124 GLU A CA 1
ATOM 996 C C . GLU A 1 124 ? -12.878 -5.000 -13.081 1.00 94.31 124 GLU A C 1
ATOM 998 O O . GLU A 1 124 ? -11.894 -5.368 -13.721 1.00 94.31 124 GLU A O 1
ATOM 1003 N N . LEU A 1 125 ? -12.857 -3.889 -12.338 1.00 94.31 125 LEU A N 1
ATOM 1004 C CA . LEU A 1 125 ? -11.711 -2.980 -12.315 1.00 94.31 125 LEU A CA 1
ATOM 1005 C C . LEU A 1 125 ? -10.435 -3.653 -11.811 1.00 94.31 125 LEU A C 1
ATOM 1007 O O . LEU A 1 125 ? -9.360 -3.419 -12.358 1.00 94.31 125 LEU A O 1
ATOM 1011 N N . ALA A 1 126 ? -10.524 -4.489 -10.776 1.00 94.75 126 ALA A N 1
ATOM 1012 C CA . ALA A 1 126 ? -9.354 -5.199 -10.278 1.00 94.75 126 ALA A CA 1
ATOM 1013 C C . ALA A 1 126 ? -8.792 -6.180 -11.317 1.00 94.75 126 ALA A C 1
ATOM 1015 O O . ALA A 1 126 ? -7.574 -6.271 -11.453 1.00 94.75 126 ALA A O 1
ATOM 1016 N N . ALA A 1 127 ? -9.652 -6.894 -12.050 1.00 93.38 127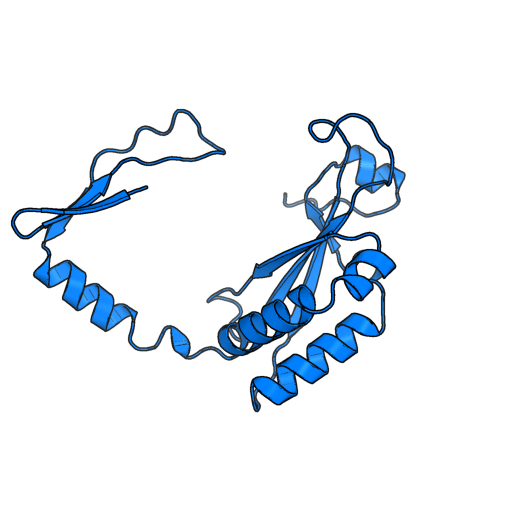 ALA A N 1
ATOM 1017 C CA . ALA A 1 127 ? -9.219 -7.780 -13.130 1.00 93.38 127 ALA A CA 1
ATOM 1018 C C . ALA A 1 127 ? -8.534 -6.991 -14.260 1.00 93.38 127 ALA A C 1
ATOM 1020 O O . ALA A 1 127 ? -7.401 -7.307 -14.616 1.00 93.38 127 ALA A O 1
ATOM 1021 N N . ASP A 1 128 ? -9.154 -5.906 -14.727 1.00 92.81 128 ASP A N 1
ATOM 1022 C CA . ASP A 1 128 ? -8.606 -5.053 -15.788 1.00 92.81 128 ASP A CA 1
ATOM 1023 C C . ASP A 1 128 ? -7.252 -4.434 -15.412 1.00 92.81 128 ASP A C 1
ATOM 1025 O O . ASP A 1 128 ? -6.340 -4.336 -16.239 1.00 92.81 128 ASP A O 1
ATOM 1029 N N . LEU A 1 129 ? -7.099 -3.990 -14.160 1.00 91.94 129 LEU A N 1
ATOM 1030 C CA . LEU A 1 129 ? -5.837 -3.434 -13.671 1.00 91.94 129 LEU A CA 1
ATOM 1031 C C . LEU A 1 129 ? -4.743 -4.500 -13.591 1.00 91.94 129 LEU A C 1
ATOM 1033 O O . LEU A 1 129 ? -3.603 -4.213 -13.950 1.00 91.94 129 LEU A O 1
ATOM 1037 N N . VAL A 1 130 ? -5.071 -5.724 -13.172 1.00 91.00 130 VAL A N 1
ATOM 1038 C CA . VAL A 1 130 ? -4.116 -6.842 -13.174 1.00 91.00 130 VAL A CA 1
ATOM 1039 C C . VAL A 1 130 ? -3.722 -7.218 -14.603 1.00 91.00 130 VAL A C 1
ATOM 1041 O O . VAL A 1 130 ? -2.540 -7.419 -14.875 1.00 91.00 130 VAL A O 1
ATOM 1044 N N . ASP A 1 131 ? -4.661 -7.244 -15.543 1.00 89.81 131 ASP A N 1
ATOM 1045 C CA . ASP A 1 131 ? -4.353 -7.524 -16.947 1.00 89.81 131 ASP A CA 1
ATOM 1046 C C . ASP A 1 131 ? -3.457 -6.428 -17.548 1.00 89.81 131 ASP A C 1
ATOM 1048 O O . ASP A 1 131 ? -2.482 -6.717 -18.243 1.00 89.81 131 ASP A O 1
ATOM 1052 N N . ARG A 1 132 ? -3.685 -5.161 -17.186 1.00 86.31 132 ARG A N 1
ATOM 1053 C CA . ARG A 1 132 ? -2.794 -4.056 -17.565 1.00 86.31 132 ARG A CA 1
ATOM 1054 C C . ARG A 1 132 ? -1.402 -4.209 -16.957 1.00 86.31 132 ARG A C 1
ATOM 1056 O O . ARG A 1 132 ? -0.418 -4.053 -17.675 1.00 86.31 132 ARG A O 1
ATOM 1063 N N . LEU A 1 133 ? -1.312 -4.553 -15.673 1.00 85.12 133 LEU A N 1
ATOM 1064 C CA . LEU A 1 133 ? -0.036 -4.822 -15.006 1.00 85.12 133 LEU A CA 1
ATOM 1065 C C . LEU A 1 133 ? 0.718 -5.972 -15.665 1.00 85.12 133 LEU A C 1
ATOM 1067 O O . LEU A 1 133 ? 1.931 -5.905 -15.776 1.00 85.12 133 LEU A O 1
ATOM 1071 N N . THR A 1 134 ? 0.017 -7.000 -16.143 1.00 83.62 134 THR A N 1
ATOM 1072 C CA . THR A 1 134 ? 0.657 -8.150 -16.802 1.00 83.62 134 THR A CA 1
ATOM 1073 C C . THR A 1 134 ? 1.127 -7.889 -18.226 1.00 83.62 134 THR A C 1
ATOM 1075 O O . THR A 1 134 ? 1.898 -8.682 -18.765 1.00 83.62 134 THR A O 1
ATOM 1078 N N . SER A 1 135 ? 0.732 -6.764 -18.825 1.00 83.44 135 SER A N 1
ATOM 1079 C CA . SER A 1 135 ? 1.158 -6.390 -20.176 1.00 83.44 135 SER A CA 1
ATOM 1080 C C . SER A 1 135 ? 2.602 -5.877 -20.268 1.00 83.44 135 SER A C 1
ATOM 1082 O O . SER A 1 135 ? 3.158 -5.844 -21.366 1.00 83.44 135 SER A O 1
ATOM 1084 N N . ALA A 1 136 ? 3.220 -5.494 -19.144 1.00 78.12 136 ALA A N 1
ATOM 1085 C CA . ALA A 1 136 ? 4.594 -4.998 -19.089 1.00 78.12 136 ALA A CA 1
ATOM 1086 C C . ALA A 1 136 ? 5.256 -5.313 -17.739 1.00 78.12 136 ALA A C 1
ATOM 1088 O O . ALA A 1 136 ? 4.584 -5.427 -16.721 1.00 78.12 136 ALA A O 1
ATOM 1089 N N . ASP A 1 137 ? 6.583 -5.410 -17.719 1.00 79.81 137 ASP A N 1
ATOM 1090 C CA . ASP A 1 137 ? 7.353 -5.587 -16.483 1.00 79.81 137 ASP A CA 1
ATOM 1091 C C . ASP A 1 137 ? 7.152 -4.377 -15.530 1.00 79.81 137 ASP A C 1
ATOM 1093 O O . ASP A 1 137 ? 7.399 -3.236 -15.943 1.00 79.81 137 ASP A O 1
ATOM 1097 N N . PRO A 1 138 ? 6.692 -4.571 -14.274 1.00 76.19 138 PRO A N 1
ATOM 1098 C CA . PRO A 1 138 ? 6.583 -3.525 -13.253 1.00 76.19 138 PRO A CA 1
ATOM 1099 C C . PRO A 1 138 ? 7.881 -2.751 -13.039 1.00 76.19 138 PRO A C 1
ATOM 1101 O O . PRO A 1 138 ? 7.847 -1.543 -12.824 1.00 76.19 138 PRO A O 1
ATOM 1104 N N . CYS A 1 139 ? 9.016 -3.434 -13.144 1.00 75.62 139 CYS A N 1
ATOM 1105 C CA . CYS A 1 139 ? 10.345 -2.889 -12.932 1.00 75.62 139 CYS A CA 1
ATOM 1106 C C . CYS A 1 139 ? 10.794 -2.031 -14.161 1.00 75.62 139 CYS A C 1
ATOM 1108 O O . CYS A 1 139 ? 11.662 -1.166 -14.040 1.00 75.62 139 CYS A O 1
ATOM 1110 N N . ALA A 1 140 ? 10.108 -2.142 -15.316 1.00 79.81 140 ALA A N 1
ATOM 1111 C CA . ALA A 1 140 ? 10.277 -1.264 -16.487 1.00 79.81 140 ALA A CA 1
ATOM 1112 C C . ALA A 1 140 ? 9.333 -0.043 -16.517 1.00 79.81 140 ALA A C 1
ATOM 1114 O O . ALA A 1 140 ? 9.675 0.989 -17.094 1.00 79.81 140 ALA A O 1
ATOM 1115 N N . GLN A 1 141 ? 8.135 -0.156 -15.938 1.00 82.00 141 GLN A N 1
ATOM 1116 C CA . GLN A 1 141 ? 7.119 0.913 -15.926 1.00 82.00 141 GLN A CA 1
ATOM 1117 C C . GLN A 1 141 ? 7.098 1.723 -14.619 1.00 82.00 141 GLN A C 1
ATOM 1119 O O . GLN A 1 141 ? 6.602 2.850 -14.592 1.00 82.00 141 GLN A O 1
ATOM 1124 N N . GLY A 1 142 ? 7.596 1.139 -13.531 1.00 85.62 142 GLY A N 1
ATOM 1125 C CA . GLY A 1 142 ? 7.618 1.738 -12.208 1.00 85.62 142 GLY A CA 1
ATOM 1126 C C . GLY A 1 142 ? 8.789 2.692 -12.018 1.00 85.62 142 GLY A C 1
ATOM 1127 O O . GLY A 1 142 ? 9.834 2.581 -12.658 1.00 85.62 142 GLY A O 1
ATOM 1128 N N . ARG A 1 143 ? 8.627 3.630 -11.086 1.00 91.50 143 ARG A N 1
ATOM 1129 C CA . ARG A 1 143 ? 9.739 4.462 -10.610 1.00 91.50 143 ARG A CA 1
ATOM 1130 C C . ARG A 1 143 ? 10.454 3.768 -9.460 1.00 91.50 143 ARG A C 1
ATOM 1132 O O . ARG A 1 143 ? 9.803 3.091 -8.667 1.00 91.50 143 ARG A O 1
ATOM 1139 N N . VAL A 1 144 ? 11.755 3.995 -9.312 1.00 91.56 144 VAL A N 1
ATOM 1140 C CA . VAL A 1 144 ? 12.446 3.627 -8.071 1.00 91.56 144 VAL A CA 1
ATOM 1141 C C . VAL A 1 144 ? 11.852 4.450 -6.925 1.00 91.56 144 VAL A C 1
ATOM 1143 O O . VAL A 1 144 ? 11.603 5.641 -7.088 1.00 91.56 144 VAL A O 1
AT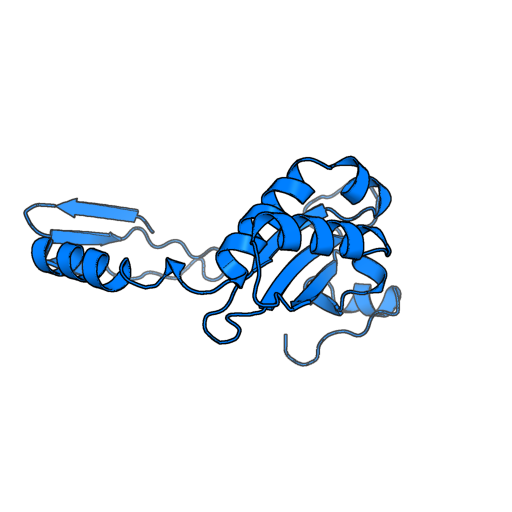OM 1146 N N . CYS A 1 145 ? 11.580 3.821 -5.786 1.00 90.50 145 CYS A N 1
ATOM 1147 C CA . CYS A 1 145 ? 11.005 4.467 -4.600 1.00 90.50 145 CYS A CA 1
ATOM 1148 C C . CYS A 1 145 ? 11.656 3.998 -3.290 1.00 90.50 145 CYS A C 1
ATOM 1150 O O . CYS A 1 145 ? 11.085 4.181 -2.220 1.00 90.50 145 CYS A O 1
ATOM 1152 N N . GLY A 1 146 ? 12.809 3.334 -3.375 1.00 88.62 146 GLY A N 1
ATOM 1153 C CA . GLY A 1 146 ? 13.495 2.754 -2.227 1.00 88.62 146 GLY A CA 1
ATOM 1154 C C . GLY A 1 146 ? 14.646 1.849 -2.650 1.00 88.62 146 GLY A C 1
ATOM 1155 O O . GLY A 1 146 ? 14.766 1.478 -3.821 1.00 88.62 146 GLY A O 1
ATOM 1156 N N . GLY A 1 147 ? 15.496 1.481 -1.693 1.00 88.25 147 GLY A N 1
ATOM 1157 C CA . GLY A 1 147 ? 16.632 0.590 -1.925 1.00 88.25 147 GLY A CA 1
ATOM 1158 C C . GLY A 1 147 ? 17.990 1.277 -1.851 1.00 88.25 147 GLY A C 1
ATOM 1159 O O . GLY A 1 147 ? 18.242 2.086 -0.961 1.00 88.25 147 GLY A O 1
ATOM 1160 N N . SER A 1 148 ? 18.899 0.909 -2.751 1.00 87.81 148 SER A N 1
ATOM 1161 C CA . SER A 1 148 ? 20.295 1.367 -2.740 1.00 87.81 148 SER A CA 1
ATOM 1162 C C . SER A 1 148 ? 20.587 2.385 -3.862 1.00 87.81 148 SER A C 1
ATOM 1164 O O . SER A 1 148 ? 20.592 1.986 -5.027 1.00 87.81 148 SER A O 1
ATOM 1166 N N . PRO A 1 149 ? 20.924 3.660 -3.553 1.00 86.88 149 PRO A N 1
ATOM 1167 C CA . PRO A 1 149 ? 21.163 4.693 -4.571 1.00 86.88 149 PRO A CA 1
ATOM 1168 C C . PRO A 1 149 ? 22.273 4.347 -5.565 1.00 86.88 149 PRO A C 1
ATOM 1170 O O . PRO A 1 149 ? 22.067 4.393 -6.774 1.00 86.88 149 PRO A O 1
ATOM 1173 N N . ALA A 1 150 ? 23.433 3.917 -5.055 1.00 85.44 150 ALA A N 1
ATOM 1174 C CA . ALA A 1 150 ? 24.569 3.520 -5.890 1.00 85.44 150 ALA A CA 1
ATOM 1175 C C . ALA A 1 150 ? 24.223 2.351 -6.828 1.00 85.44 150 ALA A C 1
ATOM 1177 O O . ALA A 1 150 ? 24.790 2.218 -7.910 1.00 85.44 150 ALA A O 1
ATOM 1178 N N . TYR A 1 151 ? 23.277 1.505 -6.417 1.00 85.56 151 TYR A N 1
ATOM 1179 C CA . TYR A 1 151 ? 22.836 0.366 -7.205 1.00 85.56 151 TYR A CA 1
ATOM 1180 C C . TYR A 1 151 ? 21.814 0.757 -8.277 1.00 85.56 151 TYR A C 1
ATOM 1182 O O . TYR A 1 151 ? 21.891 0.260 -9.398 1.00 85.56 151 TYR A O 1
ATOM 1190 N N . ALA A 1 152 ? 20.911 1.694 -7.969 1.00 87.19 152 ALA A N 1
ATOM 1191 C CA . ALA A 1 152 ? 20.011 2.281 -8.958 1.00 87.19 152 ALA A CA 1
ATOM 1192 C C . ALA A 1 152 ? 20.802 2.944 -10.095 1.00 87.19 152 ALA A C 1
ATOM 1194 O O . ALA A 1 152 ? 20.539 2.664 -11.263 1.00 87.19 152 ALA A O 1
ATOM 1195 N N . GLU A 1 153 ? 21.826 3.735 -9.754 1.00 86.50 153 GLU A N 1
ATOM 1196 C CA . GLU A 1 153 ? 22.706 4.386 -10.730 1.00 86.50 153 GLU A CA 1
ATOM 1197 C C . GLU A 1 153 ? 23.441 3.362 -11.609 1.00 86.50 153 GLU A C 1
ATOM 1199 O O . GLU A 1 153 ? 23.461 3.500 -12.833 1.00 86.50 153 GLU A O 1
ATOM 1204 N N . GLN A 1 154 ? 23.979 2.290 -11.013 1.00 85.88 154 GLN A N 1
ATOM 1205 C CA . GLN A 1 154 ? 24.644 1.213 -11.756 1.00 85.88 154 GLN A CA 1
ATOM 1206 C C . GLN A 1 154 ? 23.716 0.540 -12.781 1.00 85.88 154 GLN A C 1
ATOM 1208 O O . GLN A 1 154 ? 24.171 0.142 -13.855 1.00 85.88 154 GLN A O 1
ATOM 1213 N N . LEU A 1 155 ? 22.431 0.407 -12.453 1.00 84.50 155 LEU A N 1
ATOM 1214 C CA . LEU A 1 155 ? 21.411 -0.186 -13.319 1.00 84.50 155 LEU A CA 1
ATOM 1215 C C . LEU A 1 155 ? 20.761 0.832 -14.270 1.00 84.50 155 LEU A C 1
ATOM 1217 O O . LEU A 1 155 ? 19.918 0.461 -15.082 1.00 84.50 155 LEU A O 1
ATOM 1221 N N . GLY A 1 156 ? 21.171 2.103 -14.212 1.00 86.50 156 GLY A N 1
ATOM 1222 C CA . GLY A 1 156 ? 20.652 3.168 -15.068 1.00 86.50 156 GLY A CA 1
ATOM 1223 C C . GLY A 1 156 ? 19.264 3.674 -14.673 1.00 86.50 156 GLY A C 1
ATOM 1224 O O . GLY A 1 156 ? 18.614 4.344 -15.476 1.00 86.50 156 GLY A O 1
ATOM 1225 N N . HIS A 1 157 ? 18.802 3.378 -13.456 1.00 86.12 157 HIS A N 1
ATOM 1226 C CA . HIS A 1 157 ? 17.556 3.921 -12.933 1.00 86.12 157 HIS A CA 1
ATOM 1227 C C . HIS A 1 157 ? 17.799 5.263 -12.225 1.00 86.12 157 HIS A C 1
ATOM 1229 O O . HIS A 1 157 ? 18.734 5.375 -11.428 1.00 86.12 157 HIS A O 1
ATOM 1235 N N . PRO A 1 158 ? 16.956 6.283 -12.465 1.00 87.00 158 PRO A N 1
ATOM 1236 C CA . PRO A 1 158 ? 17.052 7.543 -11.741 1.00 87.00 158 PRO A CA 1
ATOM 1237 C C . PRO A 1 158 ? 16.723 7.327 -10.261 1.00 87.00 158 PRO A C 1
ATOM 1239 O O . PRO A 1 158 ? 15.738 6.666 -9.924 1.00 87.00 158 PRO A O 1
ATOM 1242 N N . TRP A 1 159 ? 17.539 7.905 -9.380 1.00 87.88 159 TRP A N 1
ATOM 1243 C CA . TRP A 1 159 ? 17.255 7.929 -7.949 1.00 87.88 159 TRP A CA 1
ATOM 1244 C C . TRP A 1 159 ? 16.309 9.092 -7.618 1.00 87.88 159 TRP A C 1
ATOM 1246 O O . TRP A 1 159 ? 16.520 10.188 -8.143 1.00 87.88 159 TRP A O 1
ATOM 1256 N N . PRO A 1 160 ? 15.281 8.906 -6.773 1.00 85.00 160 PRO A N 1
ATOM 1257 C CA . PRO A 1 160 ? 14.396 10.004 -6.402 1.00 85.00 160 PRO A CA 1
ATOM 1258 C C . PRO A 1 160 ? 15.141 11.013 -5.525 1.00 85.00 160 PRO A C 1
ATOM 1260 O O . PRO A 1 160 ? 15.792 10.629 -4.555 1.00 85.00 160 PRO A O 1
ATOM 1263 N N . GLU A 1 161 ? 15.021 12.300 -5.843 1.00 76.06 161 GLU A N 1
ATOM 1264 C CA . GLU A 1 161 ? 15.659 13.381 -5.074 1.00 76.06 161 GLU A CA 1
ATOM 1265 C C . GLU A 1 161 ? 14.984 13.619 -3.708 1.00 76.06 161 GLU A C 1
ATOM 1267 O O . GLU A 1 161 ? 15.615 14.153 -2.800 1.00 76.06 161 GLU A O 1
ATOM 1272 N N . ASP A 1 162 ? 13.732 13.173 -3.553 1.00 68.81 162 ASP A N 1
ATOM 1273 C CA . ASP A 1 162 ? 12.864 13.468 -2.403 1.00 68.81 162 ASP A CA 1
ATOM 1274 C C . ASP A 1 162 ? 12.780 12.329 -1.358 1.00 68.81 162 ASP A C 1
ATOM 1276 O O . ASP A 1 162 ? 11.830 12.295 -0.571 1.00 68.81 162 ASP A O 1
ATOM 1280 N N . MET A 1 163 ? 13.722 11.374 -1.361 1.00 63.19 163 MET A N 1
ATOM 1281 C CA . MET A 1 163 ? 13.762 10.267 -0.383 1.00 63.19 163 MET A CA 1
ATOM 1282 C C . MET A 1 163 ? 14.621 10.536 0.849 1.00 63.19 163 MET A C 1
ATOM 1284 O O . MET A 1 163 ? 15.737 11.078 0.696 1.00 63.19 163 MET A O 1
#

Foldseek 3Di:
DDWDDDDQKIKDAPDDDPVCRPDHDDIDIGGNVVVVVVVVVVVPPPPPQLLVLLQVLLVVVVVVCVVLCVVLQKAWDGWDDDPVQSQKIKTKIKHFPPDDDDPPPGWIWIWIDMDGHDDDDSNVSSVVVNVVPSVDRSVVRTATDDTDCVVCVVVVGDDDPPD

Radius of gyration: 20.03 Å; chains: 1; bounding box: 44×31×54 Å

pLDDT: mean 85.99, std 10.41, range [49.59, 97.5]

Secondary structure (DSSP, 8-state):
-EEEEETTEEEEE----SS-TT--PPPEEEEHHHHHHHHHHHHTTSS--HHHHHHHHHHHHHHT-HHHHHHTTEEEEEEEEETTEEEEEEEEEEE--S--S-TTT---EEEEEEEE--SS-HHHHHHHHHHHHHTS-HHHHSEEEEE-HHHHHHTTPPPPTT-